Protein AF-A0A521EE16-F1 (afdb_monomer_lite)

pLDDT: mean 85.57, std 8.79, range [46.16, 94.62]

Foldseek 3Di:
DPPDDLLVVLVVVLVVLVVVLVVVVVCVVVVVDDPCPNVVSVVVSVVSSVVSVVSNVD

Radius of gyration: 13.6 Å; chains: 1; bounding box: 24×18×39 Å

Sequence (58 aa):
MTGGGARSAALNLSIGFLASLVLDALFTRYRLTPDWWMSLRLPLTLATVTCLLITAAL

Structure (mmCIF, N/CA/C/O backbone):
data_AF-A0A521EE16-F1
#
_entry.id   AF-A0A521EE16-F1
#
loop_
_atom_site.group_PDB
_atom_site.id
_atom_site.type_symbol
_atom_site.label_atom_id
_atom_site.label_alt_id
_atom_site.label_comp_id
_atom_site.label_asym_id
_atom_site.label_entity_id
_atom_site.label_seq_id
_atom_site.pdbx_PDB_ins_code
_atom_site.Cartn_x
_atom_site.Cartn_y
_atom_site.Cartn_z
_atom_site.occupancy
_atom_site.B_iso_or_equiv
_atom_site.auth_seq_id
_atom_site.auth_comp_id
_atom_site.auth_asym_id
_atom_site.auth_atom_id
_atom_site.pdbx_PDB_model_num
ATOM 1 N N . MET A 1 1 ? 1.275 -13.336 -18.251 1.00 46.16 1 MET A N 1
ATOM 2 C CA . MET A 1 1 ? 1.042 -12.515 -19.460 1.00 46.16 1 MET A CA 1
ATOM 3 C C . MET A 1 1 ? 0.844 -11.073 -19.015 1.00 46.16 1 MET A C 1
ATOM 5 O O . MET A 1 1 ? -0.141 -10.795 -18.347 1.00 46.16 1 MET A O 1
ATOM 9 N N . THR A 1 2 ? 1.781 -10.166 -19.290 1.00 59.25 2 THR A N 1
ATOM 10 C CA . THR A 1 2 ? 1.598 -8.728 -19.031 1.00 59.25 2 THR A CA 1
ATOM 11 C C . THR A 1 2 ? 0.904 -8.109 -20.245 1.00 59.25 2 THR A C 1
ATOM 13 O O . THR A 1 2 ? 1.555 -7.615 -21.157 1.00 59.25 2 THR A O 1
ATOM 16 N N . GLY A 1 3 ? -0.432 -8.170 -20.288 1.00 64.94 3 GLY A N 1
ATOM 17 C CA . GLY A 1 3 ? -1.266 -7.735 -21.425 1.00 64.94 3 GLY A CA 1
ATOM 18 C C . GLY A 1 3 ? -1.212 -6.239 -21.795 1.00 64.94 3 GLY A C 1
ATOM 19 O O . GLY A 1 3 ? -2.094 -5.773 -22.501 1.00 64.94 3 GLY A O 1
ATOM 20 N N . GLY A 1 4 ? -0.212 -5.482 -21.323 1.00 70.94 4 GLY A N 1
ATOM 21 C CA . GLY A 1 4 ? -0.077 -4.034 -21.533 1.00 70.94 4 GLY A CA 1
ATOM 22 C C . GLY A 1 4 ? 1.324 -3.448 -21.280 1.00 70.94 4 GLY A C 1
ATOM 23 O O . GLY A 1 4 ? 1.435 -2.241 -21.070 1.00 70.94 4 GLY A O 1
ATOM 24 N N . GLY A 1 5 ? 2.387 -4.270 -21.264 1.00 83.69 5 GLY A N 1
ATOM 25 C CA . GLY A 1 5 ? 3.784 -3.827 -21.087 1.00 83.69 5 GLY A CA 1
ATOM 26 C C . GLY A 1 5 ? 4.276 -3.732 -19.631 1.00 83.69 5 GLY A C 1
ATOM 27 O O . GLY A 1 5 ? 3.488 -3.778 -18.684 1.00 83.69 5 GLY A O 1
ATOM 28 N N . ALA A 1 6 ? 5.601 -3.613 -19.449 1.00 82.56 6 ALA A N 1
ATOM 29 C CA . ALA A 1 6 ? 6.258 -3.599 -18.132 1.00 82.56 6 ALA A CA 1
ATOM 30 C C . ALA A 1 6 ? 5.788 -2.433 -17.241 1.00 82.56 6 ALA A C 1
ATOM 32 O O . ALA A 1 6 ? 5.512 -2.628 -16.059 1.00 82.56 6 ALA A O 1
ATOM 33 N N . ARG A 1 7 ? 5.584 -1.251 -17.835 1.00 85.00 7 ARG A N 1
ATOM 34 C CA . ARG A 1 7 ? 5.075 -0.057 -17.148 1.00 85.00 7 ARG A CA 1
ATOM 35 C C . ARG A 1 7 ? 3.670 -0.253 -16.572 1.00 85.00 7 ARG A C 1
ATOM 37 O O . ARG A 1 7 ? 3.445 0.011 -15.395 1.00 85.00 7 ARG A O 1
ATOM 44 N N . SER A 1 8 ? 2.733 -0.766 -17.372 1.00 85.50 8 SER A N 1
ATOM 45 C CA . SER A 1 8 ? 1.362 -1.037 -16.912 1.00 85.50 8 SER A CA 1
ATOM 46 C C . SER A 1 8 ? 1.323 -2.132 -15.845 1.00 85.50 8 SER A C 1
ATOM 48 O O . SER A 1 8 ? 0.532 -2.056 -14.908 1.00 85.50 8 SER A O 1
ATOM 50 N N . ALA A 1 9 ? 2.200 -3.136 -15.949 1.00 87.62 9 ALA A N 1
ATOM 51 C CA . ALA A 1 9 ? 2.330 -4.171 -14.928 1.00 87.62 9 ALA A CA 1
ATOM 52 C C . ALA A 1 9 ? 2.833 -3.597 -13.592 1.00 87.62 9 ALA A C 1
ATOM 54 O O . ALA A 1 9 ? 2.250 -3.891 -12.549 1.00 87.62 9 ALA A O 1
ATOM 55 N N . ALA A 1 10 ? 3.858 -2.741 -13.626 1.00 87.38 10 ALA A N 1
ATOM 56 C CA . ALA A 1 10 ? 4.389 -2.084 -12.435 1.00 87.38 10 ALA A CA 1
ATOM 57 C C . ALA A 1 10 ? 3.349 -1.162 -11.769 1.00 87.38 10 ALA A C 1
ATOM 59 O O . ALA A 1 10 ? 3.201 -1.176 -10.545 1.00 87.38 10 ALA A O 1
ATOM 60 N N . LEU A 1 11 ? 2.554 -0.432 -12.558 1.00 88.94 11 LEU A N 1
ATOM 61 C CA . LEU A 1 11 ? 1.447 0.379 -12.038 1.00 88.94 11 LEU A CA 1
ATOM 62 C C . LEU A 1 11 ? 0.357 -0.485 -11.386 1.00 88.94 11 LEU A C 1
ATOM 64 O O . LEU A 1 11 ? -0.026 -0.222 -10.248 1.00 88.94 11 LEU A O 1
ATOM 68 N N . ASN A 1 12 ? -0.097 -1.552 -12.050 1.00 90.50 12 ASN A N 1
ATOM 69 C CA . ASN A 1 12 ? -1.126 -2.442 -11.500 1.00 90.50 12 ASN A CA 1
ATOM 70 C C . ASN A 1 12 ? -0.683 -3.124 -10.199 1.00 90.50 12 ASN A C 1
ATOM 72 O O . ASN A 1 12 ? -1.463 -3.210 -9.251 1.00 90.50 12 ASN A O 1
ATOM 76 N N . LEU A 1 13 ? 0.568 -3.581 -10.125 1.00 89.81 13 LEU A N 1
ATOM 77 C CA . LEU A 1 13 ? 1.120 -4.180 -8.909 1.00 89.81 13 LEU A CA 1
ATOM 78 C C . LEU A 1 13 ? 1.246 -3.150 -7.776 1.00 89.81 13 LEU A C 1
ATOM 80 O O . LEU A 1 13 ? 0.898 -3.458 -6.638 1.00 89.81 13 LEU A O 1
ATOM 84 N N . SER A 1 14 ? 1.665 -1.917 -8.085 1.00 91.62 14 SER A N 1
ATOM 85 C CA . SER A 1 14 ? 1.707 -0.815 -7.111 1.00 91.62 14 SER A CA 1
ATOM 86 C C . SER A 1 14 ? 0.324 -0.539 -6.519 1.00 91.62 14 SER A C 1
ATOM 88 O O . SER A 1 14 ? 0.174 -0.448 -5.300 1.00 91.62 14 SER A O 1
ATOM 90 N N . ILE A 1 15 ? -0.702 -0.472 -7.376 1.00 93.25 15 ILE A N 1
ATOM 91 C CA . ILE A 1 15 ? -2.098 -0.292 -6.958 1.00 93.25 15 ILE A CA 1
ATOM 92 C C . ILE A 1 15 ? -2.554 -1.467 -6.082 1.00 93.25 15 ILE A C 1
ATOM 94 O O . ILE A 1 15 ? -3.171 -1.241 -5.043 1.00 93.25 15 ILE A O 1
ATOM 98 N N . GLY A 1 16 ? -2.215 -2.707 -6.446 1.00 92.44 16 GL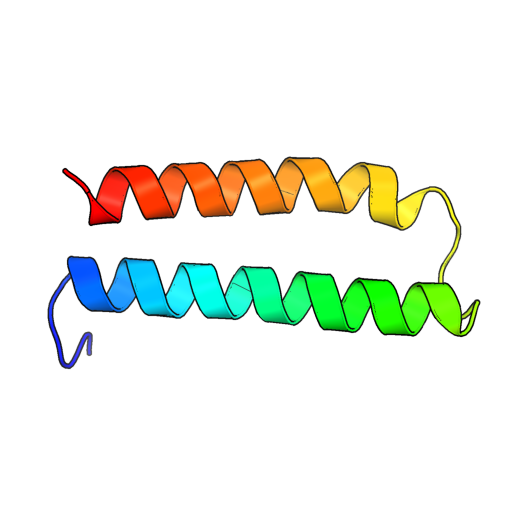Y A N 1
ATOM 99 C CA . GLY A 1 16 ? -2.544 -3.894 -5.652 1.00 92.44 16 GLY A CA 1
ATOM 100 C C . GLY A 1 16 ? -1.945 -3.863 -4.240 1.00 92.44 16 GLY A C 1
ATOM 101 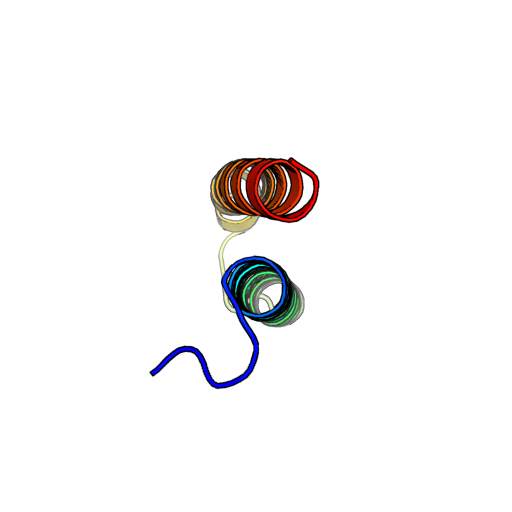O O . GLY A 1 16 ? -2.648 -4.134 -3.264 1.00 92.44 16 GLY A O 1
ATOM 102 N N . PHE A 1 17 ? -0.675 -3.467 -4.108 1.00 92.00 17 PHE A N 1
ATOM 103 C CA . PHE A 1 17 ? -0.024 -3.313 -2.802 1.00 92.00 17 PHE A CA 1
ATOM 104 C C . PHE A 1 17 ? -0.645 -2.189 -1.964 1.00 92.00 17 PHE A C 1
ATOM 106 O O . PHE A 1 17 ? -0.888 -2.382 -0.771 1.00 92.00 17 PHE A O 1
ATOM 113 N N . LEU A 1 18 ? -0.959 -1.044 -2.577 1.00 93.19 18 LEU A N 1
ATOM 114 C CA . LEU A 1 18 ? -1.654 0.053 -1.898 1.00 93.19 18 LEU A CA 1
ATOM 115 C C . LEU A 1 18 ? -3.058 -0.358 -1.436 1.00 93.19 18 LEU A C 1
ATOM 117 O O . LEU A 1 18 ? -3.435 -0.074 -0.301 1.00 93.19 18 LEU A O 1
ATOM 121 N N . ALA A 1 19 ? -3.815 -1.071 -2.272 1.00 93.75 19 ALA A N 1
ATOM 122 C CA . ALA A 1 19 ? -5.136 -1.578 -1.908 1.00 93.75 19 ALA A CA 1
ATOM 123 C C . ALA A 1 19 ? -5.061 -2.556 -0.723 1.00 93.75 19 ALA A C 1
ATOM 125 O O . ALA A 1 19 ? -5.860 -2.455 0.208 1.00 93.75 19 ALA A O 1
ATOM 126 N N . SER A 1 20 ? -4.065 -3.449 -0.706 1.00 91.06 20 SER A N 1
ATOM 127 C CA . SER A 1 20 ? -3.822 -4.337 0.437 1.00 9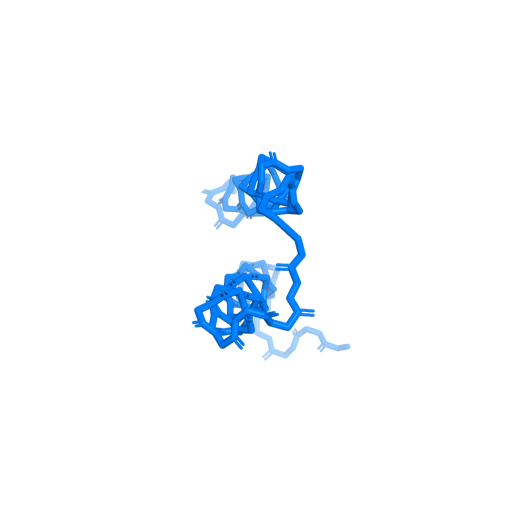1.06 20 SER A CA 1
ATOM 128 C C . SER A 1 20 ? -3.522 -3.555 1.723 1.00 91.06 20 SER A C 1
ATOM 130 O O . SER A 1 20 ? -4.059 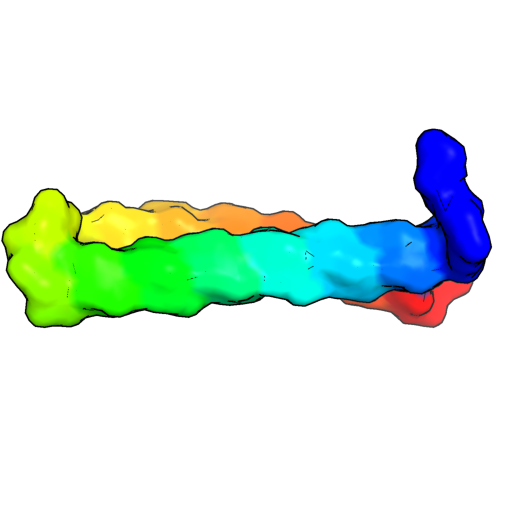-3.903 2.771 1.00 91.06 20 SER A O 1
ATOM 132 N N . LEU A 1 21 ? -2.737 -2.471 1.647 1.00 90.38 21 LEU A N 1
ATOM 133 C CA . LEU A 1 21 ? -2.447 -1.597 2.792 1.00 90.38 21 LEU A CA 1
ATOM 134 C C . LEU A 1 21 ? -3.707 -0.890 3.323 1.00 90.38 21 LEU A C 1
ATOM 136 O O . LEU A 1 21 ? -3.880 -0.755 4.533 1.00 90.38 21 LEU A O 1
ATOM 140 N N . VAL A 1 22 ? -4.599 -0.445 2.434 1.00 91.19 22 VAL A N 1
ATOM 141 C CA . VAL A 1 22 ? -5.871 0.189 2.823 1.00 91.19 22 VAL A CA 1
ATOM 142 C C . VAL A 1 22 ? -6.789 -0.807 3.529 1.00 91.19 22 VAL A C 1
ATOM 144 O O . VAL A 1 22 ? -7.366 -0.470 4.563 1.00 91.19 22 VAL A O 1
ATOM 147 N N . LEU A 1 23 ? -6.905 -2.033 3.010 1.00 91.00 23 LEU A N 1
ATOM 148 C CA . LEU A 1 23 ? -7.661 -3.098 3.678 1.00 91.00 23 LEU A CA 1
ATOM 149 C C . LEU A 1 23 ? -7.096 -3.384 5.073 1.00 91.00 23 LEU A C 1
ATOM 151 O O . LEU A 1 23 ? -7.853 -3.522 6.031 1.00 91.00 23 LEU A O 1
ATOM 155 N N . ASP A 1 24 ? -5.773 -3.376 5.203 1.00 86.44 24 ASP A N 1
ATOM 156 C CA . ASP A 1 24 ? -5.085 -3.488 6.486 1.00 86.44 24 ASP A CA 1
ATOM 157 C C . ASP A 1 24 ? -5.479 -2.396 7.473 1.00 86.44 24 ASP A C 1
ATOM 159 O O . ASP A 1 24 ? -5.819 -2.669 8.623 1.00 86.44 24 ASP A O 1
ATOM 163 N N . ALA A 1 25 ? -5.493 -1.150 7.000 1.00 86.88 25 ALA A N 1
ATOM 164 C CA . ALA A 1 25 ? -5.887 -0.005 7.801 1.00 86.88 25 ALA A CA 1
ATOM 165 C C . ALA A 1 25 ? -7.340 -0.097 8.273 1.00 86.88 25 ALA A C 1
ATOM 167 O O . ALA A 1 25 ? -7.649 0.319 9.392 1.00 86.88 25 ALA A O 1
ATOM 168 N N . LEU A 1 26 ? -8.227 -0.660 7.449 1.00 88.38 26 LEU A N 1
ATOM 169 C CA . LEU A 1 26 ? -9.605 -0.931 7.845 1.00 88.38 26 LEU A CA 1
ATOM 170 C C . LEU A 1 26 ? -9.656 -1.974 8.967 1.00 88.38 26 LEU A C 1
ATOM 172 O O . LEU A 1 26 ? -10.309 -1.720 9.976 1.00 88.38 26 LEU A O 1
ATOM 176 N N . PHE A 1 27 ? -8.924 -3.088 8.862 1.00 86.31 27 PHE A N 1
ATOM 177 C CA . PHE A 1 27 ? -8.872 -4.098 9.930 1.00 86.31 27 PHE A CA 1
ATOM 178 C C . PHE A 1 27 ? -8.342 -3.539 11.256 1.00 86.31 27 PHE A C 1
ATOM 180 O O . PHE A 1 27 ? -8.914 -3.828 12.312 1.00 86.31 27 PHE A O 1
ATOM 187 N N . THR A 1 28 ? -7.337 -2.663 11.206 1.00 84.12 28 THR A N 1
ATOM 188 C CA . THR A 1 28 ? -6.822 -2.000 12.412 1.00 84.12 28 THR A CA 1
ATOM 189 C C . THR A 1 28 ? -7.847 -1.038 13.015 1.00 84.12 28 THR A C 1
ATOM 191 O O . THR A 1 28 ? -7.985 -0.972 14.236 1.00 84.12 28 THR A O 1
ATOM 194 N N . ARG A 1 29 ? -8.657 -0.350 12.195 1.00 83.81 29 ARG A N 1
ATOM 195 C CA . ARG A 1 29 ? -9.771 0.480 12.702 1.00 83.81 29 ARG A CA 1
ATOM 196 C C . ARG A 1 29 ? -10.840 -0.332 13.424 1.00 83.81 29 ARG A C 1
ATOM 198 O O . ARG A 1 29 ? -11.417 0.165 14.388 1.00 83.81 29 ARG A O 1
ATOM 205 N N . TYR A 1 30 ? -11.069 -1.573 13.007 1.00 87.44 30 TYR A N 1
ATOM 206 C CA . TYR A 1 30 ? -11.964 -2.499 13.702 1.00 87.44 30 TYR A CA 1
ATOM 207 C C . TYR A 1 30 ? -11.321 -3.167 14.934 1.00 87.44 30 TYR A C 1
ATOM 209 O O . TYR A 1 30 ? -11.944 -4.045 15.526 1.00 87.44 30 TYR A O 1
ATOM 217 N N . ARG A 1 31 ? -10.106 -2.758 15.349 1.00 79.12 31 ARG A N 1
ATOM 218 C CA . ARG A 1 31 ? -9.338 -3.344 16.470 1.00 79.12 31 ARG A CA 1
ATOM 219 C C . ARG A 1 31 ? -9.131 -4.860 16.355 1.00 79.12 31 ARG A C 1
ATOM 221 O O . ARG A 1 31 ? -8.947 -5.546 17.357 1.00 79.12 31 ARG A O 1
ATOM 228 N N . LEU A 1 32 ? -9.146 -5.385 15.131 1.00 79.81 32 LEU A N 1
ATOM 229 C CA . LEU A 1 32 ? -8.896 -6.804 14.863 1.00 79.81 32 LEU A CA 1
ATOM 230 C C . LEU A 1 32 ? -7.396 -7.127 14.869 1.00 79.81 32 LEU A C 1
ATOM 232 O O . LEU A 1 32 ? -7.017 -8.294 14.923 1.00 79.81 32 LEU A O 1
ATOM 236 N N . THR A 1 33 ? -6.547 -6.099 14.822 1.00 76.88 33 THR A N 1
ATOM 237 C CA . THR A 1 33 ? -5.093 -6.211 14.727 1.00 76.88 33 THR A CA 1
ATOM 238 C C . THR A 1 33 ? -4.389 -5.293 15.731 1.00 76.88 33 THR A C 1
ATOM 240 O O . THR A 1 33 ? -4.905 -4.224 16.061 1.00 76.88 33 THR A O 1
ATOM 243 N N . PRO A 1 34 ? -3.222 -5.710 16.254 1.00 77.44 34 PRO A N 1
ATOM 244 C CA . PRO A 1 34 ? -2.476 -4.952 17.254 1.00 77.44 34 PRO A CA 1
ATOM 245 C C . PRO A 1 34 ? -1.771 -3.718 16.662 1.00 77.44 34 PRO A C 1
ATOM 247 O O . PRO A 1 34 ? -1.297 -3.745 15.527 1.00 77.44 34 PRO A O 1
ATOM 250 N N . ASP A 1 35 ? -1.635 -2.652 17.459 1.00 76.94 35 ASP A N 1
ATOM 251 C CA . ASP A 1 35 ? -1.199 -1.316 17.002 1.00 76.94 35 ASP A CA 1
ATOM 252 C C . ASP A 1 35 ? 0.219 -1.270 16.394 1.00 76.94 35 ASP A C 1
ATOM 254 O O . ASP A 1 35 ? 0.523 -0.422 15.556 1.00 76.94 35 ASP A O 1
ATOM 258 N N . TRP A 1 36 ? 1.101 -2.206 16.761 1.00 83.00 36 TRP A N 1
ATOM 259 C CA . TRP A 1 36 ? 2.464 -2.293 16.215 1.00 83.00 36 TRP A CA 1
ATOM 260 C C . TRP A 1 36 ? 2.513 -2.818 14.774 1.00 83.00 36 TRP A C 1
ATOM 262 O O . TRP A 1 36 ? 3.521 -2.652 14.083 1.00 83.00 36 TRP A O 1
ATOM 272 N N . TRP A 1 37 ? 1.437 -3.447 14.302 1.00 82.94 37 TRP A N 1
ATOM 273 C CA . TRP A 1 37 ? 1.399 -4.112 13.005 1.00 82.94 37 TRP A CA 1
ATOM 274 C C . TRP A 1 37 ? 1.514 -3.130 11.836 1.00 82.94 37 TRP A C 1
ATOM 276 O O . TRP A 1 37 ? 2.295 -3.351 10.906 1.00 82.94 37 TRP A O 1
ATOM 286 N N . MET A 1 38 ? 0.822 -1.989 11.923 1.00 82.06 38 MET A N 1
ATOM 287 C CA . MET A 1 38 ? 0.916 -0.946 10.900 1.00 82.06 38 MET A CA 1
ATOM 288 C C . MET A 1 38 ? 2.307 -0.315 10.850 1.00 82.06 38 MET A C 1
ATOM 290 O O . MET A 1 38 ? 2.783 -0.053 9.750 1.00 82.06 38 MET A O 1
ATOM 294 N N . SER A 1 39 ? 3.004 -0.162 11.981 1.00 84.75 39 SER A N 1
ATOM 295 C CA . SER A 1 39 ? 4.380 0.363 11.998 1.00 84.75 39 SER A CA 1
ATOM 296 C C . SER A 1 39 ? 5.381 -0.517 11.248 1.00 84.75 39 SER A C 1
ATOM 298 O O . SER A 1 39 ? 6.323 0.012 10.666 1.00 84.75 39 SER A O 1
ATOM 300 N N . LEU A 1 40 ? 5.189 -1.841 11.220 1.00 88.06 40 LEU A N 1
ATOM 301 C CA . LEU A 1 40 ? 6.062 -2.746 10.464 1.00 88.06 40 LEU A CA 1
ATOM 302 C C . LEU A 1 40 ? 5.682 -2.792 8.978 1.00 88.06 40 LEU A C 1
ATOM 304 O O . LEU A 1 40 ? 6.546 -2.815 8.100 1.00 88.06 40 LEU A O 1
ATOM 308 N N . ARG A 1 41 ? 4.378 -2.800 8.683 1.00 88.25 41 ARG A N 1
ATOM 309 C CA . ARG A 1 41 ? 3.886 -2.997 7.317 1.00 88.25 41 ARG A CA 1
ATOM 310 C C . ARG A 1 41 ? 3.966 -1.737 6.462 1.00 88.25 41 ARG A C 1
ATOM 312 O O . ARG A 1 41 ? 4.267 -1.849 5.274 1.00 88.25 41 ARG A O 1
ATOM 319 N N . LEU A 1 42 ? 3.757 -0.548 7.034 1.00 89.31 42 LEU A N 1
ATOM 320 C CA . LEU A 1 42 ? 3.865 0.719 6.300 1.00 89.31 42 LEU A CA 1
ATOM 321 C C . LEU A 1 42 ? 5.213 0.886 5.578 1.00 89.31 42 LEU A C 1
ATOM 323 O O . LEU A 1 42 ? 5.188 1.069 4.360 1.00 89.31 42 LEU A O 1
ATOM 327 N N . PRO A 1 43 ? 6.377 0.805 6.259 1.00 91.94 43 PRO A N 1
ATOM 328 C CA . PRO A 1 43 ? 7.665 1.036 5.612 1.00 91.94 43 PRO A CA 1
ATOM 329 C C . PRO A 1 43 ? 7.977 -0.033 4.563 1.00 91.94 43 PRO A C 1
ATOM 331 O O . PRO A 1 43 ? 8.489 0.301 3.498 1.00 91.94 43 PRO A O 1
ATOM 334 N N . LEU A 1 44 ? 7.609 -1.296 4.811 1.00 92.00 44 LEU A N 1
ATOM 335 C CA . LEU A 1 44 ? 7.825 -2.390 3.859 1.00 92.00 44 LEU A CA 1
ATOM 336 C C . LEU A 1 44 ? 7.021 -2.178 2.567 1.00 92.00 44 LEU A C 1
ATOM 338 O O . LEU A 1 44 ? 7.540 -2.317 1.457 1.00 92.00 44 LEU A O 1
ATOM 342 N N . THR A 1 45 ? 5.748 -1.807 2.716 1.00 92.50 45 THR A N 1
ATOM 343 C CA . THR A 1 45 ? 4.848 -1.596 1.577 1.00 92.50 45 THR A CA 1
ATOM 344 C C . THR A 1 45 ? 5.242 -0.337 0.812 1.00 92.50 45 THR A C 1
ATOM 346 O O . THR A 1 45 ? 5.303 -0.371 -0.414 1.00 92.50 45 THR A O 1
ATOM 349 N N . LEU A 1 46 ? 5.595 0.745 1.517 1.00 93.00 46 LEU A N 1
ATOM 350 C CA . LEU A 1 46 ? 6.110 1.966 0.899 1.00 93.00 46 LEU A CA 1
ATOM 351 C C . LEU A 1 46 ? 7.397 1.708 0.116 1.00 93.00 46 LEU A C 1
ATOM 353 O O . LEU A 1 46 ? 7.473 2.134 -1.030 1.00 93.00 46 LEU A O 1
ATOM 357 N N . ALA A 1 47 ? 8.362 0.977 0.680 1.00 94.62 47 ALA A N 1
ATOM 358 C CA . ALA A 1 47 ? 9.607 0.630 -0.010 1.00 94.62 47 ALA A CA 1
ATOM 359 C C . ALA A 1 47 ? 9.364 -0.207 -1.279 1.00 94.62 47 ALA A C 1
ATOM 361 O O . ALA A 1 47 ? 10.013 -0.013 -2.306 1.00 94.62 47 ALA A O 1
ATOM 362 N N . THR A 1 48 ? 8.397 -1.126 -1.227 1.00 93.81 48 THR A N 1
ATOM 363 C CA . THR A 1 48 ? 8.036 -1.956 -2.384 1.00 93.81 48 THR A CA 1
ATOM 364 C C . THR A 1 48 ? 7.371 -1.110 -3.475 1.00 93.81 48 THR A C 1
ATOM 366 O O . THR A 1 48 ? 7.743 -1.194 -4.644 1.00 93.81 48 THR A O 1
ATOM 369 N N . VAL A 1 49 ? 6.426 -0.244 -3.095 1.00 93.62 49 VAL A N 1
ATOM 370 C CA . VAL A 1 49 ? 5.712 0.649 -4.022 1.00 93.62 49 VAL A CA 1
ATOM 371 C C . VAL A 1 49 ? 6.651 1.685 -4.640 1.00 93.62 49 VAL A C 1
ATOM 373 O O . VAL A 1 49 ? 6.554 1.932 -5.840 1.00 93.62 49 VAL A O 1
ATOM 376 N N . THR A 1 50 ? 7.587 2.262 -3.881 1.00 93.06 50 THR A N 1
ATOM 377 C CA . THR A 1 50 ? 8.579 3.195 -4.438 1.00 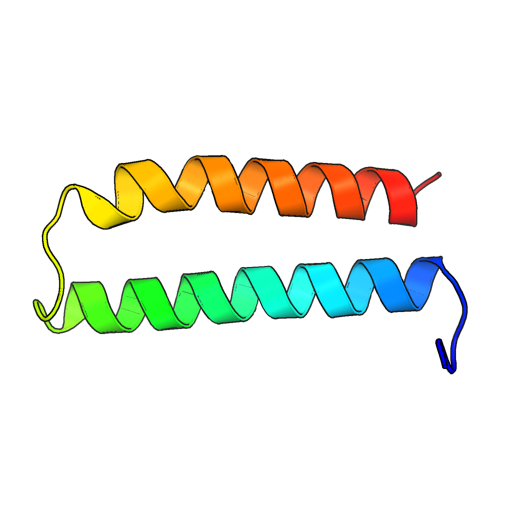93.06 50 THR A CA 1
ATOM 378 C C . THR A 1 50 ? 9.495 2.501 -5.438 1.00 93.06 50 THR A C 1
ATOM 380 O O . THR A 1 50 ? 9.713 3.040 -6.519 1.00 93.06 50 THR A O 1
ATOM 383 N N . CYS A 1 51 ? 9.964 1.287 -5.143 1.00 92.56 51 CYS A N 1
ATOM 384 C CA . CYS A 1 51 ? 10.760 0.493 -6.081 1.00 92.56 51 CYS A CA 1
ATOM 385 C C . CYS A 1 51 ? 9.998 0.199 -7.390 1.00 92.56 51 CYS A C 1
ATOM 387 O O . CYS A 1 51 ? 10.530 0.389 -8.490 1.00 92.56 51 CYS A O 1
ATOM 389 N N . LEU A 1 52 ? 8.722 -0.193 -7.293 1.00 89.06 52 LEU A N 1
ATOM 390 C CA . LEU A 1 52 ? 7.888 -0.410 -8.478 1.00 89.06 52 LEU A CA 1
ATOM 391 C C . LEU A 1 52 ? 7.615 0.881 -9.255 1.00 89.06 52 LEU A C 1
ATOM 393 O O . LEU A 1 52 ? 7.641 0.854 -10.483 1.00 89.06 52 LEU A O 1
ATOM 397 N N . LEU A 1 53 ? 7.375 2.002 -8.573 1.00 89.25 53 LEU A N 1
ATOM 398 C CA . LEU A 1 53 ? 7.149 3.295 -9.222 1.00 89.25 53 LEU A CA 1
ATOM 399 C C . LEU A 1 53 ? 8.388 3.780 -9.970 1.00 89.25 53 LEU A C 1
ATOM 401 O O . LEU A 1 53 ? 8.255 4.260 -11.092 1.00 89.25 53 LEU A O 1
ATOM 405 N N . ILE A 1 54 ? 9.578 3.609 -9.389 1.00 91.00 54 ILE A N 1
ATOM 406 C CA . ILE A 1 54 ? 10.845 3.907 -10.067 1.00 91.00 54 ILE A CA 1
ATOM 407 C C . ILE A 1 54 ? 10.958 3.058 -11.338 1.00 91.00 54 ILE A C 1
ATOM 409 O O . ILE A 1 54 ? 11.212 3.595 -12.409 1.00 91.00 54 ILE A O 1
ATOM 413 N N . THR A 1 55 ? 10.679 1.755 -11.244 1.00 87.00 55 THR A N 1
ATOM 414 C CA . THR A 1 55 ? 10.710 0.830 -12.392 1.00 87.00 55 THR A CA 1
ATOM 415 C C . THR A 1 55 ? 9.659 1.167 -13.459 1.00 87.00 55 THR A C 1
ATOM 417 O O . THR A 1 55 ? 9.854 0.884 -14.633 1.00 87.00 55 THR A O 1
ATOM 420 N N . ALA A 1 56 ? 8.528 1.761 -13.071 1.00 82.25 56 ALA A N 1
ATOM 421 C CA . ALA A 1 56 ? 7.493 2.213 -14.001 1.00 82.25 56 ALA A CA 1
ATOM 422 C C . ALA A 1 56 ? 7.815 3.564 -14.671 1.00 82.25 56 ALA A C 1
ATOM 424 O O . ALA A 1 56 ? 7.170 3.923 -15.664 1.00 82.25 56 ALA A O 1
ATOM 425 N N . ALA A 1 57 ? 8.722 4.344 -14.078 1.00 78.56 57 ALA A N 1
ATOM 426 C CA . ALA A 1 57 ? 9.093 5.684 -14.522 1.00 78.56 57 ALA A CA 1
ATOM 427 C C . ALA A 1 57 ? 10.384 5.714 -15.356 1.00 78.56 57 ALA A C 1
ATOM 429 O O . ALA A 1 57 ? 10.539 6.64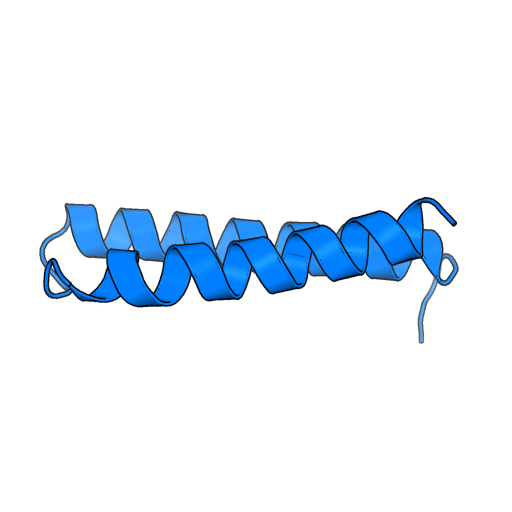2 -16.150 1.00 78.56 57 ALA A O 1
ATOM 430 N N . LEU A 1 58 ? 11.277 4.735 -15.164 1.00 74.88 58 LEU A N 1
ATOM 431 C CA . LEU A 1 58 ? 12.485 4.509 -15.966 1.00 74.88 58 LEU A CA 1
ATOM 432 C C . LEU A 1 58 ? 12.159 3.789 -17.285 1.00 74.88 58 LEU A C 1
ATOM 434 O O . LEU A 1 58 ? 12.816 4.118 -18.296 1.00 74.88 58 LEU A O 1
#

Organism: NCBI:txid1010611

Secondary structure (DSSP, 8-state):
--TTHHHHHHHHHHHHHHHHHHHHHHHHHTT-S-THHHHHHHHHHHHHHHHHHHHHH-